Protein AF-A0A9D8QHX6-F1 (afdb_monomer)

Structure (mmCIF, N/CA/C/O backbone):
data_AF-A0A9D8QHX6-F1
#
_entry.id   AF-A0A9D8QHX6-F1
#
loop_
_atom_site.group_PDB
_atom_site.id
_atom_site.type_symbol
_atom_site.label_atom_id
_atom_site.label_alt_id
_atom_site.label_comp_id
_atom_site.label_asym_id
_atom_site.label_entity_id
_atom_site.label_seq_id
_atom_site.pdbx_PDB_ins_code
_atom_site.Cartn_x
_atom_site.Cartn_y
_atom_site.Cartn_z
_atom_site.occupancy
_atom_site.B_iso_or_equiv
_atom_site.auth_seq_id
_atom_site.auth_comp_id
_atom_site.auth_asym_id
_atom_site.auth_atom_id
_atom_site.pdbx_PDB_model_num
ATOM 1 N N . MET A 1 1 ? 35.438 -3.802 -33.733 1.00 60.00 1 MET A N 1
ATOM 2 C CA . MET A 1 1 ? 34.270 -3.653 -34.634 1.00 60.00 1 MET A CA 1
ATOM 3 C C . MET A 1 1 ? 33.150 -4.653 -34.339 1.00 60.00 1 MET A C 1
ATOM 5 O O . MET A 1 1 ? 32.112 -4.200 -33.888 1.00 60.00 1 MET A O 1
ATOM 9 N N . ILE A 1 2 ? 33.308 -5.977 -34.516 1.00 63.53 2 ILE A N 1
ATOM 10 C CA . ILE A 1 2 ? 32.235 -6.944 -34.152 1.00 63.53 2 ILE A CA 1
ATOM 11 C C . ILE A 1 2 ? 32.041 -7.044 -32.627 1.00 63.53 2 ILE A C 1
ATOM 13 O O . ILE A 1 2 ? 30.917 -7.130 -32.143 1.00 63.53 2 ILE A O 1
ATOM 17 N N . GLN A 1 3 ? 33.134 -6.985 -31.866 1.00 61.84 3 GLN A N 1
ATOM 18 C CA . GLN A 1 3 ? 33.102 -7.086 -30.405 1.00 61.84 3 GLN A CA 1
ATOM 19 C C . GLN A 1 3 ? 32.390 -5.883 -29.755 1.00 61.84 3 GLN A C 1
ATOM 21 O O . GLN A 1 3 ? 31.560 -6.071 -28.873 1.00 61.84 3 GLN A O 1
ATOM 26 N N . ASP A 1 4 ? 32.613 -4.676 -30.284 1.00 64.44 4 ASP A N 1
ATOM 27 C CA . ASP A 1 4 ? 31.945 -3.445 -29.831 1.00 64.44 4 ASP A CA 1
ATOM 28 C C . ASP A 1 4 ? 30.439 -3.456 -30.145 1.00 64.44 4 ASP A C 1
ATOM 30 O O . ASP A 1 4 ? 29.624 -3.020 -29.334 1.00 64.44 4 ASP A O 1
ATOM 34 N N . ALA A 1 5 ? 30.052 -4.009 -31.302 1.00 66.06 5 ALA A N 1
ATOM 35 C CA . ALA A 1 5 ? 28.651 -4.161 -31.689 1.00 66.06 5 ALA A CA 1
ATOM 36 C C . ALA A 1 5 ? 27.908 -5.171 -30.794 1.00 66.06 5 ALA A C 1
ATOM 38 O O . ALA A 1 5 ? 26.770 -4.916 -30.404 1.00 66.06 5 ALA A O 1
ATOM 39 N N . ASN A 1 6 ? 28.555 -6.277 -30.408 1.00 66.25 6 ASN A N 1
ATOM 40 C CA . ASN A 1 6 ? 27.969 -7.256 -29.487 1.00 66.25 6 ASN A CA 1
ATOM 41 C C . ASN A 1 6 ? 27.753 -6.669 -28.086 1.00 66.25 6 ASN A C 1
ATOM 43 O O . ASN A 1 6 ? 26.667 -6.823 -27.529 1.00 66.25 6 ASN A O 1
ATOM 47 N N . SER A 1 7 ? 28.729 -5.928 -27.549 1.00 67.81 7 SER A N 1
ATOM 48 C CA . SER A 1 7 ? 28.575 -5.247 -26.258 1.00 67.81 7 SER A CA 1
ATOM 49 C C . SER A 1 7 ? 27.508 -4.148 -26.298 1.00 67.81 7 SER A C 1
ATOM 51 O O . SER A 1 7 ? 26.783 -3.957 -25.323 1.00 67.81 7 SER A O 1
ATOM 53 N N . ALA A 1 8 ? 27.354 -3.434 -27.417 1.00 69.75 8 ALA A N 1
ATOM 54 C CA . ALA A 1 8 ? 26.271 -2.464 -27.579 1.00 69.75 8 ALA A CA 1
ATOM 55 C C . ALA A 1 8 ? 24.885 -3.139 -27.579 1.00 69.75 8 ALA A C 1
ATOM 57 O O . ALA A 1 8 ? 23.970 -2.652 -26.917 1.00 69.75 8 ALA A O 1
ATOM 58 N N . ILE A 1 9 ? 24.740 -4.280 -28.262 1.00 72.00 9 ILE A N 1
ATOM 59 C CA . ILE A 1 9 ? 23.491 -5.060 -28.303 1.00 72.00 9 ILE A CA 1
ATOM 60 C C . ILE A 1 9 ? 23.140 -5.626 -26.923 1.00 72.00 9 ILE A C 1
ATOM 62 O O . ILE A 1 9 ? 21.980 -5.573 -26.516 1.00 72.00 9 ILE A O 1
ATOM 66 N N . GLU A 1 10 ? 24.121 -6.148 -26.190 1.00 71.94 10 GLU A N 1
ATOM 67 C CA . GLU A 1 10 ? 23.917 -6.691 -24.843 1.00 71.94 10 GLU A CA 1
ATOM 68 C C . GLU A 1 10 ? 23.470 -5.604 -23.856 1.00 71.94 10 GLU A C 1
ATOM 70 O O . GLU A 1 10 ? 22.498 -5.792 -23.126 1.00 71.94 10 GLU A O 1
ATOM 75 N N . ASN A 1 11 ? 24.075 -4.414 -23.928 1.00 74.44 11 ASN A N 1
ATOM 76 C CA . ASN A 1 11 ? 23.658 -3.259 -23.130 1.00 74.44 11 ASN A CA 1
ATOM 77 C C . ASN A 1 11 ? 22.232 -2.784 -23.450 1.00 74.44 11 ASN A C 1
ATOM 79 O O . ASN A 1 11 ? 21.501 -2.394 -22.543 1.00 74.44 11 ASN A O 1
ATOM 83 N N . VAL A 1 12 ? 21.823 -2.798 -24.723 1.00 77.12 12 VAL A N 1
ATOM 84 C CA . VAL A 1 12 ? 20.446 -2.444 -25.112 1.00 77.12 12 VAL A CA 1
ATOM 85 C C . VAL A 1 12 ? 19.453 -3.473 -24.574 1.00 77.12 12 VAL A C 1
ATOM 87 O O . VAL A 1 12 ? 18.469 -3.091 -23.950 1.00 77.12 12 VAL A O 1
ATOM 90 N N . ARG A 1 13 ? 19.747 -4.772 -24.717 1.00 75.06 13 ARG A N 1
ATOM 91 C CA . ARG A 1 13 ? 18.890 -5.845 -24.186 1.00 75.06 13 ARG A CA 1
ATOM 92 C C . ARG A 1 13 ? 18.734 -5.779 -22.672 1.00 75.06 13 ARG A C 1
ATOM 94 O O . ARG A 1 13 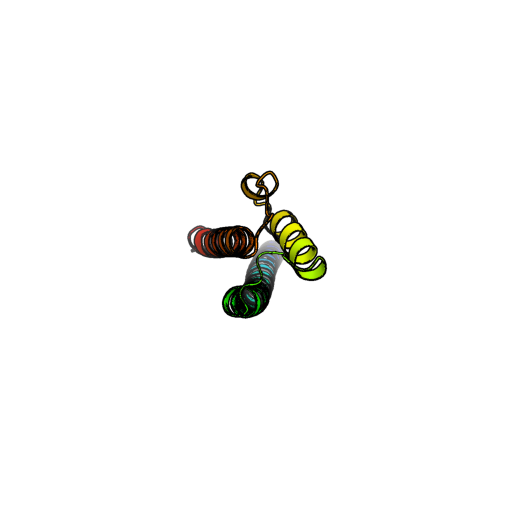? 17.633 -5.991 -22.174 1.00 75.06 13 ARG A O 1
ATOM 101 N N . GLU A 1 14 ? 19.807 -5.474 -21.946 1.00 76.25 14 GLU A N 1
ATOM 102 C CA . GLU A 1 14 ? 19.741 -5.358 -20.490 1.00 76.25 14 GLU A CA 1
ATOM 103 C C . GLU A 1 14 ? 18.926 -4.133 -20.053 1.00 76.25 14 GLU A C 1
ATOM 105 O O . GLU A 1 14 ? 18.153 -4.220 -19.098 1.00 76.25 14 GLU A O 1
ATOM 110 N N . ARG A 1 15 ? 19.007 -3.011 -20.784 1.00 75.31 15 ARG A N 1
ATOM 111 C CA . ARG A 1 15 ? 18.114 -1.863 -20.550 1.00 75.31 15 ARG A CA 1
ATOM 112 C C . ARG A 1 15 ? 16.654 -2.219 -20.816 1.00 75.31 15 ARG A C 1
ATOM 114 O O . ARG A 1 15 ? 15.820 -1.981 -19.948 1.00 75.31 15 ARG A O 1
ATOM 121 N N . ASP A 1 16 ? 16.351 -2.842 -21.952 1.00 74.94 16 ASP A N 1
ATOM 122 C CA . ASP A 1 16 ? 14.982 -3.241 -22.305 1.00 74.94 16 ASP A CA 1
ATOM 123 C C . ASP A 1 16 ? 14.391 -4.226 -21.287 1.00 74.94 16 ASP A C 1
ATOM 125 O O . ASP A 1 16 ? 13.209 -4.134 -20.931 1.00 74.94 16 ASP A O 1
ATOM 129 N N . ARG A 1 17 ? 15.219 -5.147 -20.775 1.00 75.75 17 ARG A N 1
ATOM 130 C CA . ARG A 1 17 ? 14.840 -6.084 -19.713 1.00 75.75 17 ARG A CA 1
ATOM 131 C C . ARG A 1 17 ? 14.495 -5.343 -18.425 1.00 75.75 17 ARG A C 1
ATOM 133 O O . ARG A 1 17 ? 13.404 -5.547 -17.901 1.00 75.75 17 ARG A O 1
ATOM 140 N N . ARG A 1 18 ? 15.360 -4.431 -17.969 1.00 77.88 18 ARG A N 1
ATOM 141 C CA . ARG A 1 18 ? 15.120 -3.616 -16.765 1.00 77.88 18 ARG A CA 1
ATOM 142 C C . ARG A 1 18 ? 13.864 -2.752 -16.885 1.00 77.88 18 ARG A C 1
ATOM 144 O O . ARG A 1 18 ? 13.074 -2.691 -15.947 1.00 77.88 18 ARG A O 1
ATOM 151 N N . ILE A 1 19 ? 13.644 -2.134 -18.046 1.00 78.88 19 ILE A N 1
ATOM 152 C CA . ILE A 1 19 ? 12.439 -1.337 -18.324 1.00 78.88 19 ILE A CA 1
ATOM 153 C C . ILE A 1 19 ? 11.192 -2.224 -18.270 1.00 78.88 19 ILE A C 1
ATOM 155 O O . ILE A 1 19 ? 10.181 -1.852 -17.675 1.00 78.88 19 ILE A O 1
ATOM 159 N N . SER A 1 20 ? 11.253 -3.410 -18.877 1.00 77.31 20 SER A N 1
ATOM 160 C CA . SER A 1 20 ? 10.135 -4.355 -18.879 1.00 77.31 20 SER A CA 1
ATOM 161 C C . SER A 1 20 ? 9.821 -4.856 -17.471 1.00 77.31 20 SER A C 1
ATOM 163 O O . SER A 1 20 ? 8.662 -4.839 -17.067 1.00 77.31 20 SER A O 1
ATOM 165 N N . GLU A 1 21 ? 10.836 -5.256 -16.704 1.00 82.31 21 GLU A N 1
ATOM 166 C CA . GLU A 1 21 ? 10.695 -5.710 -15.316 1.00 82.31 21 GLU A CA 1
ATOM 167 C C . GLU A 1 21 ? 10.099 -4.613 -14.425 1.00 82.31 21 GLU A C 1
ATOM 169 O O . GLU A 1 21 ? 9.132 -4.879 -13.712 1.00 82.31 21 GLU A O 1
ATOM 174 N N . SER A 1 22 ? 10.577 -3.369 -14.548 1.00 81.44 22 SER A N 1
ATOM 175 C CA . SER A 1 22 ? 10.014 -2.205 -13.849 1.00 81.44 22 SER A CA 1
ATOM 176 C C . SER A 1 22 ? 8.541 -1.966 -14.214 1.00 81.44 22 SER A C 1
ATOM 178 O O . SER A 1 22 ? 7.689 -1.809 -13.336 1.00 81.44 22 SER A O 1
ATOM 180 N N . LYS A 1 23 ? 8.193 -2.027 -15.509 1.00 84.12 23 LYS A N 1
ATOM 181 C CA . LYS A 1 23 ? 6.800 -1.904 -15.981 1.00 84.12 23 LYS A CA 1
ATOM 182 C C . LYS A 1 23 ? 5.899 -3.009 -15.423 1.00 84.12 23 LYS A C 1
ATOM 184 O O . LYS A 1 23 ? 4.773 -2.727 -15.008 1.00 84.12 23 LYS A O 1
ATOM 189 N N . TYR A 1 24 ? 6.368 -4.257 -15.421 1.00 86.19 24 TYR A N 1
ATOM 190 C CA . TYR A 1 24 ? 5.611 -5.392 -14.887 1.00 86.19 24 TYR A CA 1
ATOM 191 C C . TYR A 1 24 ? 5.417 -5.295 -13.378 1.00 86.19 24 TYR A C 1
ATOM 193 O O . TYR A 1 24 ? 4.294 -5.495 -12.912 1.00 86.19 24 TYR A O 1
ATOM 201 N N . TRP A 1 25 ? 6.481 -4.971 -12.640 1.00 88.81 25 TRP A N 1
ATOM 202 C CA . TRP A 1 25 ? 6.425 -4.755 -11.199 1.00 88.81 25 TRP A CA 1
ATOM 203 C C . TRP A 1 25 ? 5.380 -3.691 -10.870 1.00 88.81 25 TRP A C 1
ATOM 205 O O . TRP A 1 25 ? 4.387 -3.998 -10.220 1.00 88.81 25 TRP A O 1
ATOM 215 N N . ARG A 1 26 ? 5.494 -2.504 -11.472 1.00 87.19 26 ARG A N 1
ATOM 216 C CA . ARG A 1 26 ? 4.561 -1.392 -11.259 1.00 87.19 26 ARG A CA 1
ATOM 217 C C . ARG A 1 26 ? 3.114 -1.749 -11.581 1.00 87.19 26 ARG A C 1
ATOM 219 O O . ARG A 1 26 ? 2.222 -1.422 -10.806 1.00 87.19 26 ARG A O 1
ATOM 226 N N . ARG A 1 27 ? 2.848 -2.449 -12.691 1.00 89.19 27 ARG A N 1
ATOM 227 C CA . ARG A 1 27 ? 1.473 -2.867 -13.031 1.00 89.19 27 ARG A CA 1
ATOM 228 C C . ARG A 1 27 ? 0.896 -3.843 -12.007 1.00 89.19 27 ARG A C 1
ATOM 230 O O . ARG A 1 27 ? -0.305 -3.805 -11.745 1.00 89.19 27 ARG A O 1
ATOM 237 N N . ASN A 1 28 ? 1.722 -4.729 -11.462 1.00 91.69 28 ASN A N 1
ATOM 238 C CA . ASN A 1 28 ? 1.292 -5.654 -10.419 1.00 91.69 28 ASN A CA 1
ATOM 239 C C . ASN A 1 28 ? 1.065 -4.922 -9.091 1.00 91.69 28 ASN A C 1
ATOM 241 O O . ASN A 1 28 ? 0.046 -5.171 -8.454 1.00 91.69 28 ASN A O 1
ATOM 245 N N . THR A 1 29 ? 1.942 -3.982 -8.731 1.00 92.50 29 THR A N 1
ATOM 246 C CA . THR A 1 29 ? 1.790 -3.126 -7.547 1.00 92.50 29 THR A CA 1
ATOM 247 C C . THR A 1 29 ? 0.505 -2.302 -7.620 1.00 92.50 29 THR A C 1
ATOM 249 O O . THR A 1 29 ? -0.282 -2.330 -6.683 1.00 92.50 29 THR A O 1
ATOM 252 N N . MET A 1 30 ? 0.223 -1.675 -8.767 1.00 93.25 30 MET A N 1
ATOM 253 C CA . MET A 1 30 ? -1.009 -0.914 -9.003 1.00 93.25 30 MET A CA 1
ATOM 254 C C . MET A 1 30 ? -2.266 -1.762 -8.771 1.00 93.25 30 MET A C 1
ATOM 256 O O . MET A 1 30 ? -3.147 -1.386 -8.010 1.00 93.25 30 MET A O 1
ATOM 260 N N . ARG A 1 31 ? -2.311 -2.962 -9.366 1.00 95.06 31 ARG A N 1
ATOM 261 C CA . ARG A 1 31 ? -3.437 -3.888 -9.175 1.00 95.06 31 ARG A CA 1
ATOM 262 C C . ARG A 1 31 ? -3.609 -4.308 -7.723 1.00 95.06 31 ARG A C 1
ATOM 264 O O . ARG A 1 31 ? -4.730 -4.548 -7.293 1.00 95.06 31 ARG A O 1
ATOM 271 N N . TYR A 1 32 ? -2.505 -4.459 -6.998 1.00 95.56 32 TYR A N 1
ATOM 272 C CA . TYR A 1 32 ? -2.555 -4.828 -5.593 1.00 95.56 32 TYR A CA 1
ATOM 273 C C . TYR A 1 32 ? -3.085 -3.678 -4.728 1.00 95.56 32 TYR A C 1
ATOM 275 O O . TYR A 1 32 ? -3.924 -3.911 -3.862 1.00 95.56 32 TYR A O 1
ATOM 283 N N . ILE A 1 33 ? -2.677 -2.439 -5.018 1.00 95.62 33 ILE A N 1
ATOM 284 C CA . ILE A 1 33 ? -3.228 -1.232 -4.388 1.00 95.62 33 ILE A CA 1
ATOM 285 C C 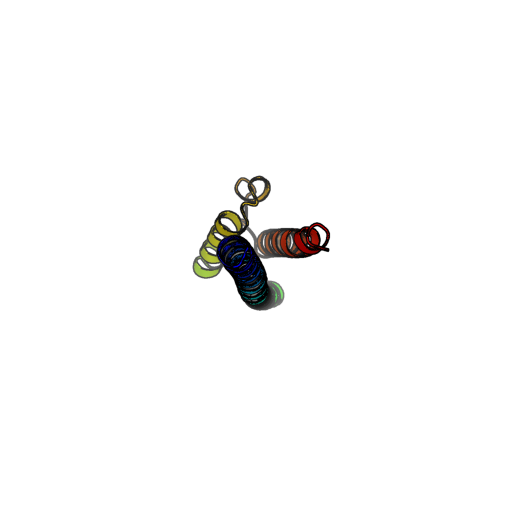. ILE A 1 33 ? -4.736 -1.127 -4.647 1.00 95.62 33 ILE A C 1
ATOM 287 O O . ILE A 1 33 ? -5.491 -0.980 -3.688 1.00 95.62 33 ILE A O 1
ATOM 291 N N . ASP A 1 34 ? -5.190 -1.311 -5.892 1.00 96.25 34 ASP A N 1
ATOM 292 C CA . ASP A 1 34 ? -6.621 -1.289 -6.243 1.00 96.25 34 ASP A CA 1
ATOM 293 C C . ASP A 1 34 ? -7.432 -2.315 -5.427 1.00 96.25 34 ASP A C 1
ATOM 295 O O . ASP A 1 34 ? -8.544 -2.038 -4.974 1.00 96.25 34 ASP A O 1
ATOM 299 N N . GLN A 1 35 ? -6.875 -3.514 -5.210 1.00 97.19 35 GLN A N 1
ATOM 300 C CA . GLN A 1 35 ? -7.511 -4.552 -4.394 1.00 97.19 35 GLN A CA 1
ATOM 301 C C . GLN A 1 35 ? -7.640 -4.129 -2.927 1.00 97.19 35 GLN A C 1
ATOM 303 O O . GLN A 1 35 ? -8.715 -4.279 -2.346 1.00 97.19 35 GLN A O 1
ATOM 308 N N . LEU A 1 36 ? -6.573 -3.578 -2.341 1.00 96.56 36 LEU A N 1
ATOM 309 C CA . LEU A 1 36 ? -6.581 -3.104 -0.955 1.00 96.56 36 LEU A CA 1
ATOM 310 C C . LEU A 1 36 ? -7.535 -1.920 -0.764 1.00 96.56 36 LEU A C 1
ATOM 312 O O . LEU A 1 36 ? -8.261 -1.885 0.228 1.00 96.56 36 LEU A O 1
ATOM 316 N N . LEU A 1 37 ? -7.573 -0.986 -1.718 1.00 96.94 37 LEU A N 1
ATOM 317 C CA . LEU A 1 37 ? -8.514 0.134 -1.716 1.00 96.94 37 LEU A CA 1
ATOM 318 C C . LEU A 1 37 ? -9.960 -0.359 -1.740 1.00 96.94 37 LEU A C 1
ATOM 320 O O . LEU A 1 37 ? -10.762 0.095 -0.933 1.00 96.94 37 LEU A O 1
ATOM 324 N N . ASN A 1 38 ? -10.279 -1.337 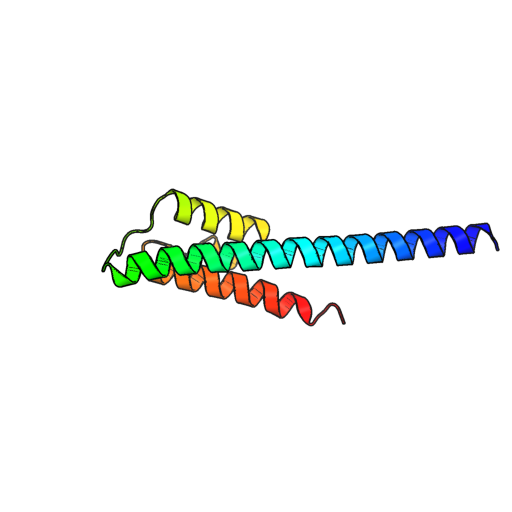-2.590 1.00 97.31 38 ASN A N 1
ATOM 325 C CA . ASN A 1 38 ? -11.619 -1.917 -2.640 1.00 97.31 38 ASN A CA 1
ATOM 326 C C . ASN A 1 38 ? -11.997 -2.628 -1.323 1.00 97.31 38 ASN A C 1
ATOM 328 O O . ASN A 1 38 ? -13.128 -2.512 -0.855 1.00 97.31 38 ASN A O 1
ATOM 332 N N . GLU A 1 39 ? -11.067 -3.346 -0.684 1.00 96.75 39 GLU A N 1
ATOM 333 C CA . GLU A 1 39 ? -11.310 -3.943 0.639 1.00 96.75 39 GLU A CA 1
ATOM 334 C C . GLU A 1 39 ? -11.557 -2.880 1.721 1.00 96.75 39 GLU A C 1
ATOM 336 O O . GLU A 1 39 ? -12.483 -3.016 2.524 1.00 96.75 39 GLU A O 1
ATOM 341 N N . LEU A 1 40 ? -10.760 -1.811 1.730 1.00 96.19 40 LEU A N 1
ATOM 342 C CA . LEU A 1 40 ? -10.919 -0.684 2.650 1.00 96.19 40 LEU A CA 1
ATOM 343 C C . LEU A 1 40 ? -12.220 0.081 2.401 1.00 96.19 40 LEU A C 1
ATOM 345 O O . LEU A 1 40 ? -12.900 0.438 3.357 1.00 96.19 40 LEU A O 1
ATOM 349 N N . GLU A 1 41 ? -12.622 0.263 1.147 1.00 95.88 41 GLU A N 1
ATOM 350 C CA . GLU A 1 41 ? -13.891 0.895 0.795 1.00 95.88 41 GLU A CA 1
ATOM 351 C C . GLU A 1 41 ? -15.079 0.068 1.301 1.00 95.88 41 GLU A C 1
ATOM 353 O O . GLU A 1 41 ? -15.992 0.614 1.917 1.00 95.88 41 GLU A O 1
ATOM 358 N N . MET A 1 42 ? -15.036 -1.261 1.158 1.00 96.69 42 MET A N 1
ATOM 359 C CA . MET A 1 42 ? -16.056 -2.150 1.728 1.00 96.69 42 MET A CA 1
ATOM 360 C C . MET A 1 42 ? -16.129 -2.061 3.259 1.00 96.69 42 MET A C 1
ATOM 362 O O . MET A 1 42 ? -17.219 -2.140 3.829 1.00 96.69 42 MET A O 1
ATOM 366 N N . LEU A 1 43 ? -14.989 -1.893 3.936 1.00 95.12 43 LEU A N 1
ATOM 367 C CA . LEU A 1 43 ? -14.945 -1.663 5.383 1.00 95.12 43 LEU A CA 1
ATOM 368 C C . LEU A 1 43 ? -15.538 -0.300 5.748 1.00 95.12 43 LEU A C 1
ATOM 370 O O . LEU A 1 43 ? -16.361 -0.225 6.660 1.00 95.12 43 LEU A O 1
ATOM 374 N N . ASN A 1 44 ? -15.177 0.742 5.002 1.00 93.75 44 ASN A N 1
ATOM 375 C CA . ASN A 1 44 ? -15.685 2.095 5.190 1.00 93.75 44 ASN A CA 1
ATOM 376 C C . ASN A 1 44 ? -17.212 2.152 5.009 1.00 93.75 44 ASN A C 1
ATOM 378 O O . ASN A 1 44 ? -17.914 2.695 5.855 1.00 93.75 44 ASN A O 1
ATOM 382 N N . LEU A 1 45 ? -17.744 1.506 3.964 1.00 96.12 45 LEU A N 1
ATOM 383 C CA . LEU A 1 45 ? -19.187 1.380 3.710 1.00 96.12 45 LEU A CA 1
ATOM 384 C C . LEU A 1 45 ? -19.929 0.602 4.806 1.00 96.12 45 LEU A C 1
ATOM 386 O O . LEU A 1 45 ? -21.134 0.774 4.976 1.00 96.12 45 LEU A O 1
ATOM 390 N N . ALA A 1 46 ? -19.228 -0.265 5.536 1.00 96.19 46 ALA A N 1
ATOM 391 C CA . ALA A 1 46 ? -19.761 -0.998 6.679 1.00 96.19 46 ALA A CA 1
ATOM 392 C C . ALA A 1 46 ? -19.570 -0.251 8.018 1.00 96.19 46 ALA A C 1
ATOM 394 O O . ALA A 1 46 ? -19.665 -0.882 9.076 1.00 96.19 46 ALA A O 1
ATOM 395 N N . ASP A 1 47 ? -19.253 1.050 7.978 1.00 93.94 47 ASP A N 1
ATOM 396 C CA . ASP A 1 47 ? -18.942 1.910 9.128 1.00 93.94 47 ASP A CA 1
ATOM 397 C C . ASP A 1 47 ? -17.812 1.352 10.021 1.00 93.94 47 ASP A C 1
ATOM 399 O O . ASP A 1 47 ? -17.755 1.583 11.235 1.00 93.94 47 ASP A O 1
ATOM 403 N N . ARG A 1 48 ? -16.887 0.575 9.439 1.00 92.94 48 ARG A N 1
ATOM 404 C CA . ARG A 1 48 ? -15.704 0.075 10.148 1.00 92.94 48 ARG A CA 1
ATOM 405 C C . ARG A 1 48 ? -14.605 1.121 10.091 1.00 92.94 48 ARG A C 1
ATOM 407 O O . ARG A 1 48 ? -14.097 1.451 9.028 1.00 92.94 48 ARG A O 1
ATOM 414 N N . VAL A 1 49 ? -14.198 1.583 11.267 1.00 90.19 49 VAL A N 1
ATOM 415 C CA . VAL A 1 49 ? -13.095 2.542 11.411 1.00 90.19 49 VAL A CA 1
ATOM 416 C C . VAL A 1 49 ? -11.743 1.832 11.484 1.00 90.19 49 VAL A C 1
ATOM 418 O O . VAL A 1 49 ? -10.752 2.350 10.980 1.00 90.19 49 VAL A O 1
ATOM 421 N N . GLU A 1 50 ? -11.690 0.646 12.092 1.00 92.50 50 GLU A N 1
ATOM 422 C CA . GLU A 1 50 ? -10.443 -0.087 12.321 1.00 92.50 50 GLU A CA 1
ATOM 423 C C . GLU A 1 50 ? -9.981 -0.870 11.088 1.00 92.50 50 GLU A C 1
ATOM 425 O O . GLU A 1 50 ? -10.757 -1.577 10.440 1.00 92.50 50 GLU A O 1
ATOM 430 N N . VAL A 1 51 ? -8.676 -0.808 10.824 1.00 92.06 51 VAL A N 1
ATOM 431 C CA . VAL A 1 51 ? -8.032 -1.521 9.719 1.00 92.06 51 VAL A CA 1
ATOM 432 C C . VAL A 1 51 ? -7.639 -2.934 10.156 1.00 92.06 51 VAL A C 1
ATOM 434 O O . VAL A 1 51 ? -6.905 -3.100 11.137 1.00 92.06 51 VAL A O 1
ATOM 437 N N . PRO A 1 52 ? -8.041 -3.982 9.418 1.00 93.38 52 PRO A N 1
ATOM 438 C CA . PRO A 1 52 ? -7.561 -5.334 9.656 1.00 93.38 52 PRO A CA 1
ATOM 439 C C . PRO A 1 52 ? -6.032 -5.432 9.575 1.00 93.38 52 PRO A C 1
ATOM 441 O O . PRO A 1 52 ? -5.403 -4.930 8.643 1.00 93.38 52 PRO A O 1
ATOM 444 N N . LYS A 1 53 ? -5.424 -6.173 10.511 1.00 91.50 53 LYS A N 1
ATOM 445 C CA . LYS A 1 53 ? -3.965 -6.397 10.555 1.00 91.50 53 LYS A CA 1
ATOM 446 C C . LYS A 1 53 ? -3.342 -6.850 9.223 1.00 91.50 53 LYS A C 1
ATOM 448 O O . LYS A 1 53 ? -2.251 -6.363 8.923 1.00 91.50 53 LYS A O 1
ATOM 453 N N . PRO A 1 54 ? -3.969 -7.741 8.424 1.00 92.94 54 PRO A N 1
ATOM 454 C CA . PRO A 1 54 ? -3.419 -8.124 7.124 1.00 92.94 54 PRO A CA 1
ATOM 455 C C . PRO A 1 54 ? -3.268 -6.935 6.167 1.00 92.94 54 PRO A C 1
ATOM 457 O O . PRO A 1 54 ? -2.213 -6.791 5.558 1.00 92.94 54 PRO A O 1
ATOM 460 N N . ILE A 1 55 ? -4.271 -6.053 6.106 1.00 93.19 55 ILE A N 1
ATOM 461 C CA . ILE A 1 55 ? -4.255 -4.850 5.262 1.00 93.19 55 ILE A CA 1
ATOM 462 C C . ILE A 1 55 ? -3.203 -3.864 5.775 1.00 93.19 55 ILE A C 1
ATOM 464 O O . ILE A 1 55 ? -2.365 -3.405 5.008 1.00 93.19 55 ILE A O 1
ATOM 468 N N . SER A 1 56 ? -3.166 -3.609 7.086 1.00 92.31 56 SER A N 1
ATOM 469 C CA . SER A 1 56 ? -2.147 -2.739 7.692 1.00 92.31 56 SER A CA 1
ATOM 470 C C . SER A 1 56 ? -0.716 -3.219 7.389 1.00 92.31 56 SER A C 1
ATOM 472 O O . SER A 1 56 ? 0.151 -2.422 7.035 1.00 92.31 56 SER A O 1
ATOM 474 N N . SER A 1 57 ? -0.478 -4.534 7.453 1.00 92.19 57 SER A N 1
ATOM 475 C CA . SER A 1 57 ? 0.832 -5.127 7.14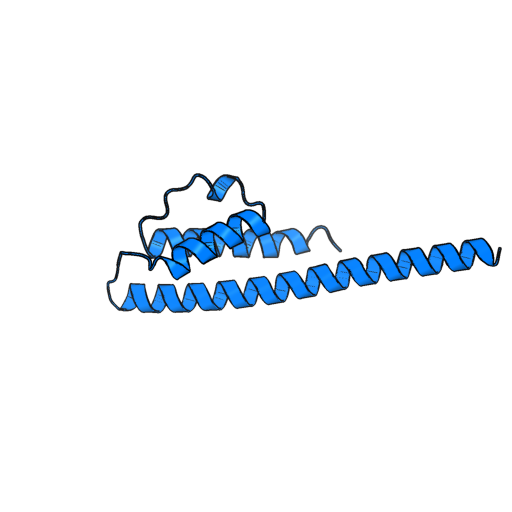6 1.00 92.19 57 SER A CA 1
ATOM 476 C C . SER A 1 57 ? 1.184 -5.015 5.660 1.00 92.19 57 SER A C 1
ATOM 478 O O . SER A 1 57 ? 2.335 -4.747 5.320 1.00 92.19 57 SER A O 1
ATOM 480 N N . ALA A 1 58 ? 0.198 -5.203 4.779 1.00 94.06 58 ALA A N 1
ATOM 481 C CA . ALA A 1 58 ? 0.361 -5.036 3.340 1.00 94.06 58 ALA A CA 1
ATOM 482 C C . ALA A 1 58 ? 0.734 -3.596 2.964 1.00 94.06 58 ALA A C 1
ATOM 484 O O . ALA A 1 58 ? 1.660 -3.386 2.186 1.00 94.06 58 ALA A O 1
ATOM 485 N N . VAL A 1 59 ? 0.064 -2.610 3.564 1.00 92.69 59 VAL A N 1
ATOM 486 C CA . VAL A 1 59 ? 0.338 -1.184 3.334 1.00 92.69 59 VAL A CA 1
ATOM 487 C C . VAL A 1 59 ? 1.738 -0.809 3.815 1.00 92.69 59 VAL A C 1
ATOM 489 O O . VAL A 1 59 ? 2.474 -0.160 3.080 1.00 92.69 59 VAL A O 1
ATOM 492 N N . SER A 1 60 ? 2.157 -1.261 5.002 1.00 91.94 60 SER A N 1
ATOM 493 C CA . SER A 1 60 ? 3.528 -1.017 5.479 1.00 91.94 60 SER A CA 1
ATOM 494 C C . SER A 1 60 ? 4.578 -1.602 4.533 1.00 91.94 60 SER A C 1
ATOM 496 O O . SER A 1 60 ? 5.552 -0.933 4.212 1.00 91.94 60 SER A O 1
ATOM 498 N N . ARG A 1 61 ? 4.340 -2.808 4.007 1.00 92.19 61 ARG A N 1
ATOM 499 C CA . ARG A 1 61 ? 5.228 -3.415 3.013 1.00 92.19 61 ARG A CA 1
ATOM 500 C C . ARG A 1 61 ? 5.280 -2.618 1.706 1.00 92.19 61 ARG A C 1
ATOM 502 O O . ARG A 1 61 ? 6.350 -2.494 1.127 1.00 92.19 61 ARG A O 1
ATOM 509 N N . LEU A 1 62 ? 4.150 -2.081 1.244 1.00 92.44 62 LEU A N 1
ATOM 510 C CA . LEU A 1 62 ? 4.107 -1.243 0.043 1.00 92.44 62 LEU A CA 1
ATOM 511 C C . LEU A 1 62 ? 4.899 0.055 0.210 1.00 92.44 62 LEU A C 1
ATOM 513 O O . LEU A 1 62 ? 5.556 0.479 -0.735 1.00 92.44 62 LEU A O 1
ATOM 517 N N . ILE A 1 63 ? 4.870 0.658 1.398 1.00 91.06 63 ILE A N 1
ATOM 518 C CA . ILE A 1 63 ? 5.670 1.850 1.706 1.00 91.06 63 ILE A CA 1
ATOM 519 C C . ILE A 1 63 ? 7.161 1.537 1.623 1.00 91.06 63 ILE A C 1
ATOM 521 O O . ILE A 1 63 ? 7.902 2.311 1.020 1.00 91.06 63 ILE A O 1
ATOM 525 N N . ASP A 1 64 ? 7.577 0.398 2.179 1.00 88.81 64 ASP A N 1
ATOM 526 C CA . ASP A 1 64 ? 8.968 -0.051 2.114 1.00 88.81 64 ASP A CA 1
ATOM 527 C C . ASP A 1 64 ? 9.390 -0.344 0.664 1.00 88.81 64 ASP A C 1
ATOM 529 O O . ASP A 1 64 ? 10.444 0.102 0.220 1.00 88.81 64 ASP A O 1
ATOM 533 N N . GLU A 1 65 ? 8.561 -1.069 -0.095 1.00 88.38 65 GLU A N 1
ATOM 534 C CA . GLU A 1 65 ? 8.853 -1.460 -1.482 1.00 88.38 65 GLU A CA 1
ATOM 535 C C . GLU A 1 65 ? 8.838 -0.276 -2.462 1.00 88.38 65 GLU A C 1
ATOM 537 O O . GLU A 1 65 ? 9.559 -0.306 -3.457 1.00 88.38 65 GLU A O 1
ATOM 542 N N . CYS A 1 66 ? 8.027 0.751 -2.199 1.00 85.62 66 CYS A N 1
ATOM 543 C CA . CYS A 1 66 ? 7.960 1.968 -3.012 1.00 85.62 66 CYS A CA 1
ATOM 544 C C . CYS A 1 66 ? 8.866 3.093 -2.480 1.00 85.62 66 CYS A C 1
ATOM 546 O O . CYS A 1 66 ? 8.860 4.185 -3.041 1.00 85.62 66 CYS A O 1
ATOM 548 N N . GLU A 1 67 ? 9.623 2.839 -1.406 1.00 83.38 67 GLU A N 1
ATOM 549 C CA . GLU A 1 67 ? 10.561 3.776 -0.771 1.00 83.38 67 GLU A CA 1
ATOM 550 C C . GLU A 1 67 ? 9.928 5.125 -0.356 1.00 83.38 67 GLU A C 1
ATOM 552 O O . GLU A 1 67 ? 10.581 6.172 -0.353 1.00 83.38 67 GLU A O 1
ATOM 557 N N . VAL A 1 68 ? 8.650 5.128 0.045 1.00 78.69 68 VAL A N 1
ATOM 558 C CA . VAL A 1 68 ? 7.919 6.366 0.379 1.00 78.69 68 VAL A CA 1
ATOM 559 C C . VAL A 1 68 ? 8.126 6.748 1.848 1.00 78.69 68 VAL A C 1
ATOM 561 O O . VAL A 1 68 ? 7.239 6.618 2.690 1.00 78.69 68 VAL A O 1
ATOM 564 N N . ILE A 1 69 ? 9.324 7.243 2.170 1.00 73.44 69 ILE A N 1
ATOM 565 C CA . ILE A 1 69 ? 9.768 7.529 3.551 1.00 73.44 69 ILE A CA 1
ATOM 566 C C . ILE A 1 69 ? 8.788 8.443 4.308 1.00 73.44 69 ILE A C 1
ATOM 568 O O . ILE A 1 69 ? 8.507 8.206 5.481 1.00 73.44 69 ILE A O 1
ATOM 572 N N . ALA A 1 70 ? 8.217 9.446 3.633 1.00 76.19 70 ALA A N 1
ATOM 573 C CA . ALA A 1 70 ? 7.263 10.380 4.236 1.00 76.19 70 ALA A CA 1
ATOM 574 C C . ALA A 1 70 ? 5.995 9.696 4.787 1.00 76.19 70 ALA A C 1
ATOM 576 O O . ALA A 1 70 ? 5.391 10.204 5.729 1.00 76.19 70 ALA A O 1
ATOM 577 N N . LEU A 1 71 ? 5.617 8.537 4.237 1.00 80.56 71 LEU A N 1
ATOM 578 C CA . LEU A 1 71 ? 4.449 7.756 4.653 1.00 80.56 71 LEU A CA 1
ATOM 579 C C . LEU A 1 71 ? 4.767 6.741 5.757 1.00 80.56 71 LEU A C 1
ATOM 581 O O . LEU A 1 71 ? 3.857 6.258 6.434 1.00 80.56 71 LEU A O 1
ATOM 585 N N . ALA A 1 72 ? 6.039 6.393 5.964 1.00 75.62 72 ALA A N 1
ATOM 586 C CA . ALA A 1 72 ? 6.440 5.401 6.962 1.00 75.62 72 ALA A CA 1
ATOM 587 C C . ALA A 1 72 ? 6.167 5.873 8.400 1.00 75.62 72 ALA A C 1
ATOM 589 O O . ALA A 1 72 ? 5.833 5.064 9.265 1.00 75.62 72 ALA A O 1
ATOM 590 N N . GLU A 1 73 ? 6.266 7.181 8.640 1.00 74.50 73 GLU A N 1
ATOM 591 C CA . GLU A 1 73 ? 6.098 7.797 9.962 1.00 74.50 73 GLU A CA 1
ATOM 592 C C . GLU A 1 73 ? 4.655 8.237 10.255 1.00 74.50 73 GLU A C 1
ATOM 594 O O . GLU A 1 73 ? 4.334 8.593 11.391 1.00 74.50 73 GLU A O 1
ATOM 599 N N . GLN A 1 74 ? 3.768 8.207 9.255 1.00 75.88 74 GLN A N 1
ATOM 600 C CA . GLN A 1 74 ? 2.390 8.655 9.424 1.00 75.88 74 GLN A CA 1
ATOM 601 C C . GLN A 1 74 ? 1.550 7.621 10.191 1.00 75.88 74 GLN A C 1
ATOM 603 O O . GLN A 1 74 ? 1.536 6.436 9.833 1.00 75.88 74 GLN A O 1
ATOM 608 N N . PRO A 1 75 ? 0.809 8.041 11.233 1.00 68.25 75 PRO A N 1
ATOM 609 C CA . PRO A 1 75 ? -0.107 7.155 11.933 1.00 68.25 75 PRO A CA 1
ATOM 610 C C . PRO A 1 75 ? -1.260 6.748 11.006 1.00 68.25 75 PRO A C 1
ATOM 612 O O . PRO A 1 75 ? -1.996 7.588 10.504 1.00 68.25 75 PRO A O 1
ATOM 615 N N . ARG A 1 76 ? -1.424 5.437 10.807 1.00 82.44 76 ARG A N 1
ATOM 616 C CA . ARG A 1 76 ? -2.531 4.825 10.055 1.00 82.44 76 ARG A CA 1
ATOM 617 C C . ARG A 1 76 ? -3.447 4.089 11.020 1.00 82.44 76 ARG A C 1
ATOM 619 O O . ARG A 1 76 ? -3.330 2.876 11.202 1.00 82.44 76 ARG A O 1
ATOM 626 N N . THR A 1 77 ? -4.288 4.836 11.721 1.00 81.12 77 THR A N 1
ATOM 627 C CA . THR A 1 77 ? -5.173 4.282 12.756 1.00 81.12 77 THR A CA 1
ATOM 628 C C . THR A 1 77 ? -6.554 3.944 12.219 1.00 81.12 77 THR A C 1
ATOM 630 O O . THR A 1 77 ? -7.227 3.072 12.771 1.00 81.12 77 THR A O 1
ATOM 633 N N . THR A 1 78 ? -6.949 4.583 11.117 1.00 92.69 78 THR A N 1
ATOM 634 C CA . THR A 1 78 ? -8.272 4.420 10.520 1.00 92.69 78 THR A CA 1
ATOM 635 C C . THR A 1 78 ? -8.225 3.918 9.079 1.00 92.69 78 THR A C 1
ATOM 637 O O . THR A 1 78 ? -7.211 4.015 8.380 1.00 92.69 78 THR A O 1
ATOM 640 N N . VAL A 1 79 ? -9.361 3.383 8.629 1.00 93.12 79 VAL A N 1
ATOM 641 C CA . VAL A 1 79 ? -9.594 2.995 7.233 1.00 93.12 79 VAL A CA 1
ATOM 642 C C . VAL A 1 79 ? -9.366 4.176 6.288 1.00 93.12 79 VAL A C 1
ATOM 644 O O . VAL A 1 79 ? -8.633 4.012 5.319 1.00 93.12 79 VAL A O 1
ATOM 647 N N . SER A 1 80 ? -9.893 5.364 6.608 1.00 92.31 80 SER A N 1
ATOM 648 C CA . SER A 1 80 ? -9.714 6.572 5.785 1.00 92.31 80 SER A CA 1
ATOM 649 C C . SER A 1 80 ? -8.242 6.959 5.642 1.00 92.31 80 SER A C 1
ATOM 651 O O . SER A 1 80 ? -7.755 7.074 4.527 1.00 92.31 80 SER A O 1
ATOM 653 N N . GLU A 1 81 ? -7.508 7.060 6.755 1.00 92.69 81 GLU A N 1
ATOM 654 C CA . GLU A 1 81 ? -6.071 7.386 6.731 1.00 92.69 81 GLU A CA 1
ATOM 655 C C . GLU A 1 81 ? -5.272 6.358 5.919 1.00 92.69 81 GLU A C 1
ATOM 657 O O . GLU A 1 81 ? -4.307 6.686 5.237 1.00 92.69 81 GLU A O 1
ATOM 662 N N . THR A 1 82 ? -5.671 5.087 5.974 1.00 93.88 82 THR A N 1
ATOM 663 C CA . THR A 1 82 ? -5.001 4.025 5.216 1.00 93.88 82 THR A CA 1
ATOM 664 C C . THR A 1 82 ? -5.301 4.112 3.720 1.00 93.88 82 THR A C 1
ATOM 666 O O . THR A 1 82 ? -4.417 3.825 2.913 1.00 93.88 82 THR A O 1
ATOM 669 N N . MET A 1 83 ? -6.516 4.521 3.340 1.00 94.69 83 MET A N 1
ATOM 670 C CA . MET A 1 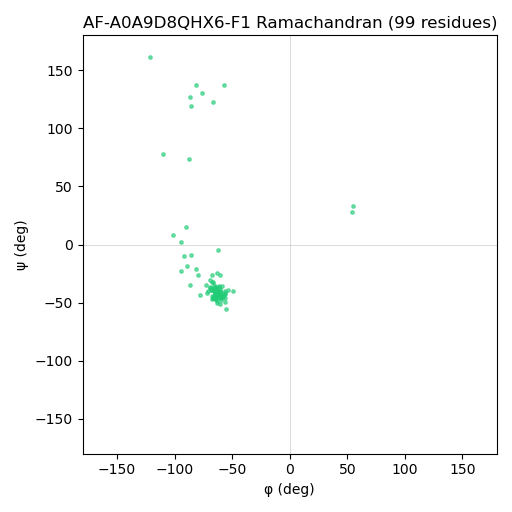83 ? -6.864 4.800 1.945 1.00 94.69 83 MET A CA 1
ATOM 671 C C . MET A 1 83 ? -6.070 5.993 1.405 1.00 94.69 83 MET A C 1
ATOM 673 O O . MET A 1 83 ? -5.513 5.885 0.316 1.00 94.69 83 MET A O 1
ATOM 677 N N . ASP A 1 84 ? -5.944 7.074 2.179 1.00 93.12 84 ASP A N 1
ATOM 678 C CA . ASP A 1 84 ? -5.167 8.261 1.795 1.00 93.12 84 ASP A CA 1
ATOM 679 C C . ASP A 1 84 ? -3.705 7.896 1.494 1.00 93.12 84 ASP A C 1
ATOM 681 O O . ASP A 1 84 ? -3.172 8.241 0.440 1.00 93.12 84 ASP A O 1
ATOM 685 N N . VAL A 1 85 ? -3.085 7.081 2.353 1.00 93.06 85 VAL A N 1
ATOM 686 C CA . VAL A 1 85 ? -1.726 6.563 2.126 1.00 93.06 85 VAL A CA 1
ATOM 687 C C . VAL A 1 85 ? -1.628 5.738 0.841 1.00 93.06 85 VAL A C 1
ATOM 689 O O . VAL A 1 85 ? -0.655 5.867 0.100 1.00 93.06 85 VAL A O 1
ATOM 692 N N . LEU A 1 86 ? -2.607 4.874 0.557 1.00 94.06 86 LEU A N 1
ATOM 693 C CA . LEU A 1 86 ? -2.607 4.079 -0.674 1.00 94.06 86 LEU A CA 1
ATOM 694 C C . LEU A 1 86 ? -2.730 4.958 -1.926 1.00 94.06 86 LEU A C 1
ATOM 696 O O . LEU A 1 86 ? -2.067 4.664 -2.922 1.00 94.06 86 LEU A O 1
ATOM 700 N N . PHE A 1 87 ? -3.505 6.046 -1.866 1.00 93.06 87 PHE A N 1
ATOM 701 C CA . PHE A 1 87 ? -3.561 7.032 -2.946 1.00 93.06 87 PHE A CA 1
ATOM 702 C C . PHE A 1 87 ? -2.222 7.752 -3.136 1.00 93.06 87 PHE A C 1
ATOM 704 O O . PHE A 1 87 ? -1.774 7.891 -4.270 1.00 93.06 87 PHE A O 1
ATOM 711 N N . GLU A 1 88 ? -1.524 8.123 -2.061 1.00 91.50 88 GLU A N 1
ATOM 712 C CA . GLU A 1 88 ? -0.192 8.736 -2.176 1.00 91.50 88 GLU A CA 1
ATOM 713 C C . GLU A 1 88 ? 0.849 7.784 -2.796 1.00 91.50 88 GLU A C 1
ATOM 715 O O . GLU A 1 88 ? 1.645 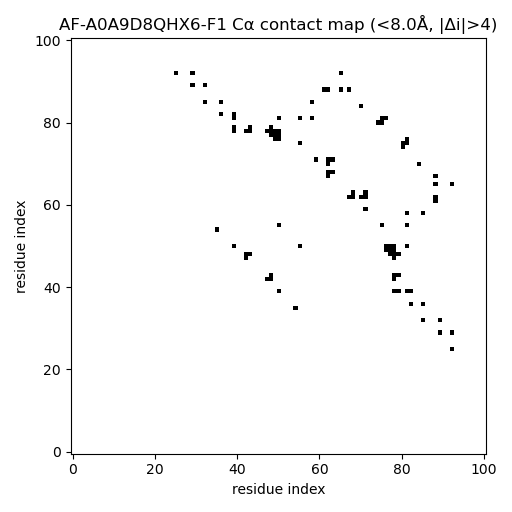8.193 -3.647 1.00 91.50 88 GLU A O 1
ATO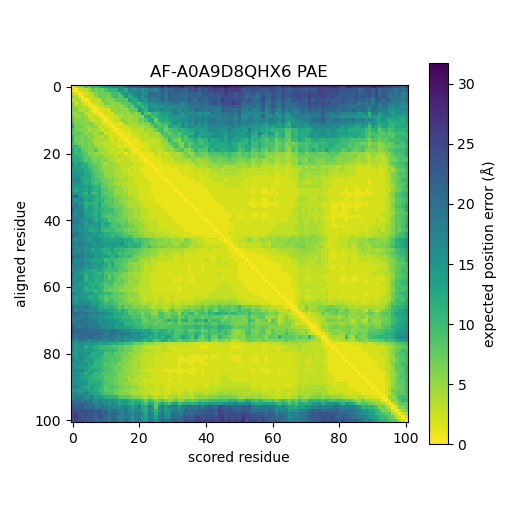M 720 N N . ILE A 1 89 ? 0.834 6.497 -2.425 1.00 91.19 89 ILE A N 1
ATOM 721 C CA . ILE A 1 89 ? 1.708 5.482 -3.043 1.00 91.19 89 ILE A CA 1
ATOM 722 C C . ILE A 1 89 ? 1.377 5.339 -4.532 1.00 91.19 89 ILE A C 1
ATOM 724 O O . ILE A 1 89 ? 2.275 5.277 -5.375 1.00 91.19 89 ILE A O 1
ATOM 728 N N . GLN A 1 90 ? 0.089 5.302 -4.870 1.00 90.81 90 GLN A N 1
ATOM 729 C CA . GLN A 1 90 ? -0.378 5.224 -6.247 1.00 90.81 90 GLN A CA 1
ATOM 730 C C . GLN A 1 90 ? 0.084 6.429 -7.075 1.00 90.81 90 GLN A C 1
ATOM 732 O O . GLN A 1 90 ? 0.596 6.249 -8.183 1.00 90.81 90 GLN A O 1
ATOM 737 N N . ASP A 1 91 ? -0.032 7.634 -6.525 1.00 89.38 91 ASP A N 1
ATOM 738 C CA . ASP A 1 91 ? 0.434 8.865 -7.157 1.00 89.38 91 ASP A CA 1
ATOM 739 C C . ASP A 1 91 ? 1.950 8.834 -7.375 1.00 89.38 91 ASP A C 1
ATOM 741 O O . ASP A 1 91 ? 2.417 9.095 -8.486 1.00 89.38 91 ASP A O 1
ATOM 745 N N . SER A 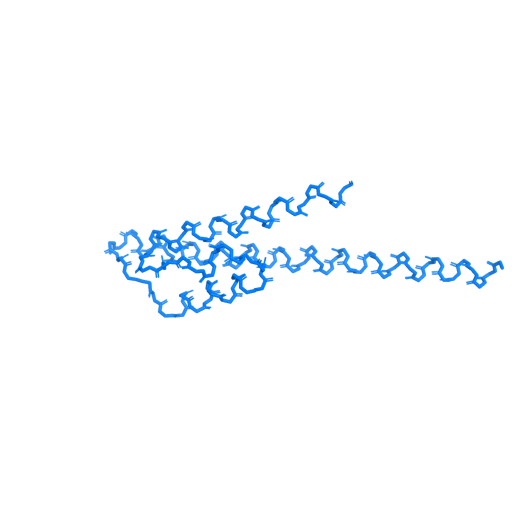1 92 ? 2.732 8.413 -6.376 1.00 87.12 92 SER A N 1
ATOM 746 C CA . SER A 1 92 ? 4.186 8.235 -6.515 1.00 87.12 92 SER A CA 1
ATOM 747 C C . SER A 1 92 ? 4.546 7.281 -7.667 1.00 87.12 92 SER A C 1
ATOM 749 O O . SER A 1 92 ? 5.413 7.582 -8.494 1.00 87.12 92 SER A O 1
ATOM 751 N N . LEU A 1 93 ? 3.816 6.169 -7.803 1.00 85.81 93 LEU A N 1
ATOM 752 C CA . LEU A 1 93 ? 3.986 5.218 -8.907 1.00 85.81 93 LEU A CA 1
ATOM 753 C C . LEU A 1 93 ? 3.569 5.787 -10.275 1.00 85.81 93 LEU A C 1
ATOM 755 O O . LEU A 1 93 ? 4.068 5.316 -11.306 1.00 85.81 93 LEU A O 1
ATOM 759 N N . MET A 1 94 ? 2.660 6.767 -10.315 1.00 83.75 94 MET A N 1
ATOM 760 C CA . MET A 1 94 ? 2.298 7.481 -11.542 1.00 83.75 94 MET A CA 1
ATOM 761 C C . MET A 1 94 ? 3.347 8.528 -11.932 1.00 83.75 94 MET A C 1
ATOM 763 O O . MET A 1 94 ? 3.715 8.583 -13.104 1.00 83.75 94 MET A O 1
ATOM 767 N N . PHE A 1 95 ? 3.866 9.318 -10.986 1.00 71.00 95 PHE A N 1
ATOM 768 C CA . PHE A 1 95 ? 4.849 10.375 -11.272 1.00 71.00 95 PHE A CA 1
ATOM 769 C C . PHE A 1 95 ? 6.204 9.831 -11.737 1.00 71.00 95 PHE A C 1
ATOM 771 O O . PHE A 1 95 ? 6.807 10.414 -12.639 1.00 71.00 95 PHE A O 1
ATOM 778 N N . ASN A 1 96 ? 6.616 8.658 -11.247 1.00 63.00 96 ASN A N 1
ATOM 779 C CA . ASN A 1 96 ? 7.805 7.953 -11.744 1.00 63.00 96 ASN A CA 1
ATOM 780 C C . ASN A 1 96 ? 7.711 7.542 -13.235 1.00 63.00 96 ASN A C 1
ATOM 782 O O . ASN A 1 96 ? 8.670 7.007 -13.777 1.00 63.00 96 ASN A O 1
ATOM 786 N N . GLN A 1 97 ? 6.578 7.754 -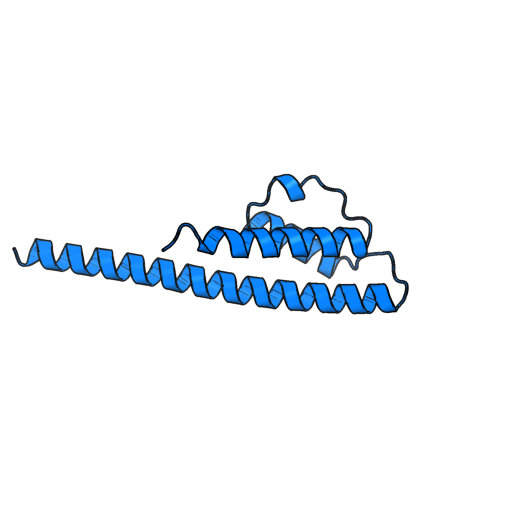13.924 1.00 57.50 97 GLN A N 1
ATOM 787 C CA . GLN A 1 97 ? 6.461 7.524 -15.372 1.00 57.50 97 GLN A CA 1
ATOM 788 C C . GLN A 1 97 ? 7.031 8.661 -16.228 1.00 57.50 97 GLN A C 1
ATOM 790 O O . GLN A 1 97 ? 7.385 8.408 -17.375 1.00 57.50 97 GLN A O 1
ATOM 795 N N . ILE A 1 98 ? 7.078 9.894 -15.713 1.00 51.75 98 ILE A N 1
ATOM 796 C CA . ILE A 1 98 ? 7.367 11.089 -16.528 1.00 51.75 98 ILE A CA 1
ATOM 797 C C . ILE A 1 98 ? 8.879 11.263 -16.764 1.00 51.75 98 ILE A C 1
ATOM 799 O O . ILE A 1 98 ? 9.276 11.901 -17.732 1.00 51.75 98 ILE A O 1
ATOM 803 N N . GLU A 1 99 ? 9.731 10.670 -15.924 1.00 48.25 99 GLU A N 1
ATOM 804 C CA . GLU A 1 99 ? 11.196 10.746 -16.071 1.00 48.25 99 GLU A CA 1
ATOM 805 C C . GLU A 1 99 ? 11.790 9.685 -17.022 1.00 48.25 99 GLU A C 1
ATOM 807 O O . GLU A 1 99 ? 12.967 9.774 -17.367 1.00 48.25 99 GLU A O 1
ATOM 812 N N . ASP A 1 100 ? 10.989 8.709 -17.465 1.00 46.06 100 ASP A N 1
ATOM 813 C CA . ASP A 1 100 ? 11.425 7.564 -18.283 1.00 46.06 100 ASP A CA 1
ATOM 814 C C . ASP A 1 100 ? 11.101 7.702 -19.800 1.00 46.06 100 ASP A C 1
ATOM 816 O O . ASP A 1 100 ? 11.284 6.730 -20.545 1.00 46.06 100 ASP A O 1
ATOM 820 N N . GLU A 1 101 ? 10.618 8.866 -20.272 1.00 42.03 101 GLU A N 1
ATOM 821 C CA . GLU A 1 101 ? 10.400 9.188 -21.708 1.00 42.03 101 GLU A CA 1
ATOM 822 C C . GLU A 1 101 ? 11.515 10.039 -22.341 1.00 42.03 101 GLU A C 1
ATOM 824 O O . GLU A 1 101 ? 11.902 11.082 -21.766 1.00 42.03 101 GLU A O 1
#

Mean predicted aligned error: 7.66 Å

Nearest PDB structures (foldseek):
  2qup-assembly1_A  TM=3.366E-01  e=1.288E+00  Halalkalibacterium halodurans

Secondary structure (DSSP, 8-state):
-HHHHHHHHHHHHHHHHHHHHHHHHHHHHHHHHHHHHHHHHHHHHTT--SPPHHHHHHHHHHHHHTT-HHHHSS---SHHHHHHHHHHHHHHHHHTTGGG-

pLDDT: mean 83.73, std 12.73, range [42.03, 97.31]

Solvent-accessible surface area (backbone atoms only — not comparable to full-atom values): 5753 Å² total; per-residue (Å²): 109,71,67,59,52,51,56,52,51,51,54,49,52,54,48,53,48,53,53,49,52,52,54,52,51,50,54,52,50,51,55,50,49,55,50,51,46,52,54,41,49,57,34,47,77,66,74,38,51,70,60,56,67,70,59,54,52,51,52,54,48,49,34,62,76,68,65,39,66,83,61,71,77,53,85,66,71,33,31,68,52,46,46,54,52,51,51,53,54,52,49,54,65,54,59,67,55,70,81,78,113

Radius of gyration: 18.59 Å; Cα contacts (8 Å, |Δi|>4): 52; chains: 1; bounding box: 54×19×47 Å

Foldseek 3Di:
DVVVVVVVVVVVVVVVVVVVVLVVVLVVLLVVLVVLLVVLVVCVVVVHFADDPVSVVVLLVLCVVLVVVVLNPDDDGGSVSSNVSSVVSNVSSVVVVVVPD

Sequence (101 aa):
MIQDANSAIENVRERDRRISESKYWRRNTMRYIDQLLNELEMLNLADRVEVPKPISSAVSRLIDECEVIALAEQPRTTVSETMDVLFEIQDSLMFNQIEDE